Protein AF-A0AAD7L9X1-F1 (afdb_monomer_lite)

Secondary structure (DSSP, 8-state):
----TT-EETTEE----PPPP-PPTT-SS-TTSS-GGGGHHHHHHHHHHHHHHHHHHHHHHHHHHHHHHHHHHHHHHHHHHHHHHHHHHHH-HHHHHHHHHHHHT-

pLDDT: mean 76.18, std 13.09, range [51.19, 94.19]

Sequence (106 aa):
MDNMDGAELYGRVLTVNYALPERIKGGEQGWAAQPIWADADTWFERQQQEEEMKRIETENRAAMQAAEDLHRKKLTQDREGEKEEEIEIKDDPMARAEAEVLQQDN

Organism: Quillaja saponaria (NCBI:txid32244)

Structure (mmCIF, N/CA/C/O backbone):
data_AF-A0AAD7L9X1-F1
#
_entry.id   AF-A0AAD7L9X1-F1
#
loop_
_atom_site.group_PDB
_atom_site.id
_atom_site.type_symbol
_atom_site.label_atom_id
_atom_site.label_alt_id
_atom_site.label_comp_id
_atom_site.label_asym_id
_atom_site.label_entity_id
_atom_site.label_seq_id
_atom_site.pdbx_PDB_ins_code
_atom_site.Cartn_x
_atom_site.Cartn_y
_atom_site.Cartn_z
_atom_site.occupancy
_atom_site.B_iso_or_equiv
_a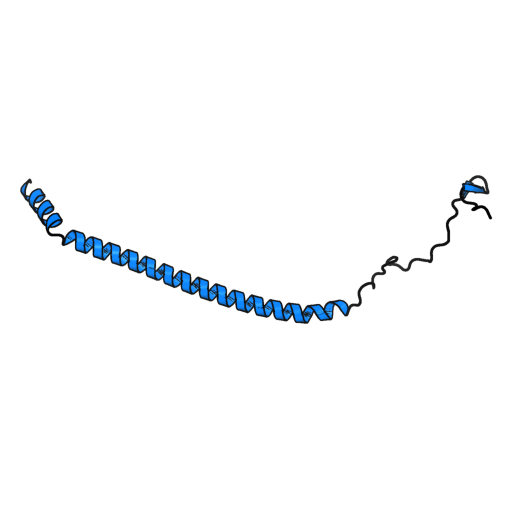tom_site.auth_seq_id
_atom_site.auth_comp_id
_atom_site.auth_asym_id
_atom_site.auth_atom_id
_atom_site.pdbx_PDB_model_num
ATOM 1 N N . MET A 1 1 ? 30.289 -8.472 -39.654 1.00 64.19 1 MET A N 1
ATOM 2 C CA . MET A 1 1 ? 30.198 -7.039 -39.988 1.00 64.19 1 MET A CA 1
ATOM 3 C C . MET A 1 1 ? 30.403 -6.293 -38.694 1.00 64.19 1 MET A C 1
ATOM 5 O O . MET A 1 1 ? 29.708 -6.622 -37.739 1.00 64.19 1 MET A O 1
ATOM 9 N N . ASP A 1 2 ? 31.358 -5.372 -38.655 1.00 77.38 2 ASP A N 1
ATOM 10 C CA . ASP A 1 2 ? 31.581 -4.548 -37.469 1.00 77.38 2 ASP A CA 1
ATOM 11 C C . ASP A 1 2 ? 30.453 -3.517 -37.345 1.00 77.38 2 ASP A C 1
ATOM 13 O O . ASP A 1 2 ? 29.981 -2.973 -38.347 1.00 77.38 2 ASP A O 1
ATOM 17 N N . ASN A 1 3 ? 29.975 -3.303 -36.119 1.00 80.00 3 ASN A N 1
ATOM 18 C CA . ASN A 1 3 ? 28.985 -2.275 -35.819 1.00 80.00 3 ASN A CA 1
ATOM 19 C C . ASN A 1 3 ? 29.631 -0.895 -36.043 1.00 80.00 3 ASN A C 1
ATOM 21 O O . ASN A 1 3 ? 30.743 -0.665 -35.580 1.00 80.00 3 ASN A O 1
ATOM 25 N N . MET A 1 4 ? 28.951 0.019 -36.741 1.00 88.81 4 MET A N 1
ATOM 26 C CA . MET A 1 4 ? 29.441 1.384 -37.009 1.00 88.81 4 MET A CA 1
ATOM 27 C C . MET A 1 4 ? 29.292 2.331 -35.804 1.00 88.81 4 MET A C 1
ATOM 29 O O . MET A 1 4 ? 29.459 3.543 -35.941 1.00 88.81 4 MET A O 1
ATOM 33 N N . ASP A 1 5 ? 28.956 1.798 -34.631 1.00 89.81 5 ASP A N 1
ATOM 34 C CA . ASP A 1 5 ? 28.883 2.568 -33.395 1.00 89.81 5 ASP A CA 1
ATOM 35 C C . ASP A 1 5 ? 30.268 3.119 -33.025 1.00 89.81 5 ASP A C 1
ATOM 37 O O . ASP A 1 5 ? 31.249 2.378 -32.950 1.00 89.81 5 ASP A O 1
ATOM 41 N N . GLY A 1 6 ? 30.361 4.438 -32.855 1.00 87.62 6 GLY A N 1
ATOM 42 C CA . GLY A 1 6 ? 31.627 5.139 -32.642 1.00 87.62 6 GLY A CA 1
ATOM 43 C C . GLY A 1 6 ? 32.396 5.510 -33.917 1.00 87.62 6 GLY A C 1
ATOM 44 O O . GLY A 1 6 ? 33.464 6.111 -33.815 1.00 87.62 6 GLY A O 1
ATOM 45 N N . ALA A 1 7 ? 31.883 5.204 -35.115 1.00 91.56 7 ALA A N 1
ATOM 46 C CA . ALA A 1 7 ? 32.512 5.623 -36.368 1.00 91.56 7 ALA A CA 1
ATOM 47 C C . ALA A 1 7 ? 32.287 7.120 -36.650 1.00 91.56 7 ALA A C 1
ATOM 49 O O . ALA A 1 7 ? 31.228 7.673 -36.352 1.00 91.56 7 ALA A O 1
ATOM 50 N N . GLU A 1 8 ? 33.263 7.784 -37.270 1.00 91.25 8 GLU A N 1
ATOM 51 C CA . GLU A 1 8 ? 33.120 9.175 -37.705 1.00 91.25 8 GLU A CA 1
ATOM 52 C C . GLU A 1 8 ? 32.452 9.267 -39.081 1.00 91.25 8 GLU A C 1
ATOM 54 O O . GLU A 1 8 ? 32.888 8.644 -40.051 1.00 91.25 8 GLU A O 1
ATOM 59 N N . LEU A 1 9 ? 31.418 10.102 -39.189 1.00 89.38 9 LEU A N 1
ATOM 60 C CA . LEU A 1 9 ? 30.765 10.440 -40.449 1.00 89.38 9 LEU A CA 1
ATOM 61 C C . LEU A 1 9 ? 30.432 11.937 -40.469 1.00 89.38 9 LEU A C 1
ATOM 63 O O . LEU A 1 9 ? 29.841 12.472 -39.533 1.00 89.38 9 LEU A O 1
ATOM 67 N N . TYR A 1 10 ? 30.836 12.636 -41.533 1.00 90.94 10 TYR A N 1
ATOM 68 C CA . TYR A 1 10 ? 30.684 14.096 -41.665 1.00 90.94 10 TYR A CA 1
ATOM 69 C C . TYR A 1 10 ? 31.228 14.901 -40.466 1.00 90.94 10 TYR A C 1
ATOM 71 O O . TYR A 1 10 ? 30.641 15.902 -40.054 1.00 90.94 10 TYR A O 1
ATOM 79 N N . GLY A 1 11 ? 32.354 14.462 -39.891 1.00 93.25 11 GLY A N 1
ATOM 80 C CA . GLY A 1 11 ? 32.995 15.136 -38.755 1.00 93.25 11 GLY A CA 1
ATOM 81 C C . GLY A 1 11 ? 32.236 15.003 -37.429 1.00 93.25 11 GLY A C 1
ATOM 82 O O . GLY A 1 11 ? 32.477 15.784 -36.511 1.00 93.25 11 GLY A O 1
ATOM 83 N N . ARG A 1 12 ? 31.299 14.050 -37.324 1.00 91.50 12 ARG A N 1
ATOM 84 C CA . ARG A 1 12 ? 30.592 13.705 -36.085 1.00 91.50 12 ARG A CA 1
ATOM 85 C C . ARG A 1 12 ? 30.680 12.205 -35.831 1.00 91.50 12 ARG A C 1
ATOM 87 O O . ARG A 1 12 ? 30.632 11.413 -36.767 1.00 91.50 12 ARG A O 1
ATOM 94 N N . VAL A 1 13 ? 30.785 11.828 -34.563 1.00 91.88 13 VAL A N 1
ATOM 95 C CA . VAL A 1 13 ? 30.787 10.425 -34.137 1.00 91.88 13 VAL A CA 1
ATOM 96 C C . VAL A 1 13 ? 29.352 9.902 -34.147 1.00 91.88 13 VAL A C 1
ATOM 98 O O . VAL A 1 13 ? 28.457 10.528 -33.576 1.00 91.88 13 VAL A O 1
ATOM 101 N N . LEU A 1 14 ? 29.129 8.778 -34.824 1.00 91.00 14 LEU A N 1
ATOM 102 C CA . LEU A 1 14 ? 27.836 8.112 -34.905 1.00 91.00 14 LEU A CA 1
ATOM 103 C C . LEU A 1 14 ? 27.568 7.289 -33.646 1.00 91.00 14 LEU A C 1
ATOM 105 O O . LEU A 1 14 ? 28.449 6.580 -33.164 1.00 91.00 14 LEU A O 1
ATOM 109 N N . THR A 1 15 ? 26.325 7.334 -33.169 1.00 89.75 15 THR A N 1
ATOM 110 C CA . THR A 1 15 ? 25.787 6.359 -32.217 1.00 89.75 15 THR A CA 1
ATOM 111 C C . THR A 1 15 ? 24.812 5.449 -32.951 1.00 89.75 15 THR A C 1
ATOM 113 O O . THR A 1 15 ? 23.826 5.910 -33.532 1.00 89.75 15 THR A O 1
ATOM 116 N N . VAL A 1 16 ? 25.103 4.152 -32.979 1.00 89.44 16 VAL A N 1
ATOM 117 C CA . VAL A 1 16 ? 24.357 3.175 -33.778 1.00 89.44 16 VAL A CA 1
ATOM 118 C C . VAL A 1 16 ? 23.835 2.072 -32.869 1.00 89.44 16 VAL A C 1
ATOM 120 O O . VAL A 1 16 ? 24.589 1.261 -32.339 1.00 89.44 16 VAL A O 1
ATOM 123 N N . ASN A 1 17 ? 22.512 2.030 -32.718 1.00 87.38 17 ASN A N 1
ATOM 124 C CA . ASN A 1 17 ? 21.797 1.022 -31.941 1.00 87.38 17 ASN A CA 1
ATOM 125 C C . ASN A 1 17 ? 20.823 0.249 -32.834 1.00 87.38 17 ASN A C 1
ATOM 127 O O . ASN A 1 17 ? 20.386 0.747 -33.874 1.00 87.38 17 ASN A O 1
ATOM 131 N N . TYR A 1 18 ? 20.434 -0.952 -32.403 1.00 86.00 18 TYR A N 1
ATOM 132 C CA . TYR A 1 18 ? 19.327 -1.670 -33.032 1.00 86.00 18 TYR A CA 1
ATOM 133 C C . TYR A 1 18 ? 18.037 -0.851 -32.932 1.00 86.00 18 TYR A C 1
ATOM 135 O O . TYR A 1 18 ? 17.729 -0.284 -31.882 1.00 86.00 18 TYR A O 1
ATOM 143 N N . ALA A 1 19 ? 17.281 -0.796 -34.030 1.00 82.88 19 ALA A N 1
ATOM 144 C CA . ALA A 1 19 ? 16.013 -0.085 -34.062 1.00 82.88 19 ALA A CA 1
ATOM 145 C C . ALA A 1 19 ? 15.028 -0.727 -33.074 1.00 82.88 19 ALA A C 1
ATOM 147 O O . ALA A 1 19 ? 14.695 -1.908 -33.188 1.00 82.88 19 ALA A O 1
ATOM 148 N N . LEU A 1 20 ? 14.568 0.064 -32.106 1.00 79.50 20 LEU A N 1
ATOM 149 C CA . LEU A 1 20 ? 13.481 -0.324 -31.216 1.00 79.50 20 LEU A CA 1
ATOM 150 C C . LEU A 1 20 ? 12.140 -0.031 -31.909 1.00 79.50 20 LEU A C 1
ATOM 152 O O . LEU A 1 20 ? 12.034 0.989 -32.596 1.00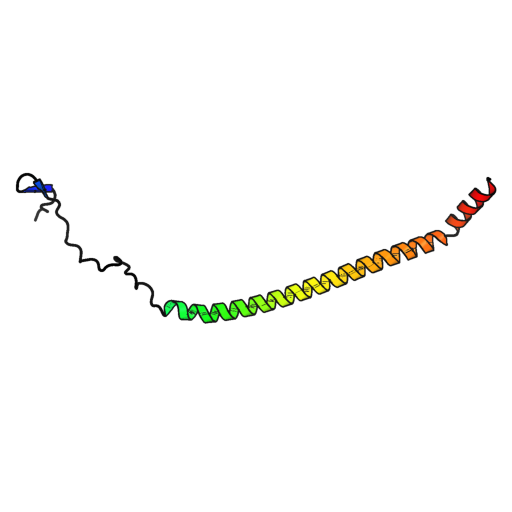 79.50 20 LEU A O 1
ATOM 156 N N . PRO A 1 21 ? 11.113 -0.881 -31.732 1.00 81.31 21 PRO A N 1
ATOM 157 C CA . PRO A 1 21 ? 9.775 -0.600 -32.240 1.00 81.31 21 PRO A CA 1
ATOM 158 C C . PRO A 1 21 ? 9.256 0.736 -31.701 1.00 81.31 21 PRO A C 1
ATOM 160 O O . PRO A 1 21 ? 9.532 1.101 -30.553 1.00 81.31 21 PRO A O 1
ATOM 163 N N . GLU A 1 22 ? 8.466 1.450 -32.503 1.00 76.56 22 GLU A N 1
ATOM 164 C CA . GLU A 1 22 ? 7.800 2.669 -32.048 1.00 76.56 22 GLU A CA 1
ATOM 165 C C . GLU A 1 22 ? 6.899 2.344 -30.847 1.00 76.56 22 GLU A C 1
ATOM 167 O O . GLU A 1 22 ? 5.937 1.580 -30.943 1.00 76.56 22 GLU A O 1
ATOM 172 N N . ARG A 1 23 ? 7.232 2.900 -29.676 1.00 69.50 23 ARG A N 1
ATOM 173 C CA . ARG A 1 23 ? 6.439 2.701 -28.459 1.00 69.50 23 ARG A CA 1
ATOM 174 C C . ARG A 1 23 ? 5.105 3.426 -28.613 1.00 69.50 23 ARG A C 1
ATOM 176 O O . ARG A 1 23 ? 5.075 4.649 -28.745 1.00 69.50 23 ARG A O 1
ATOM 183 N N . ILE A 1 24 ? 3.998 2.692 -28.504 1.00 68.44 24 ILE A N 1
ATOM 184 C CA . ILE A 1 24 ? 2.684 3.303 -28.279 1.00 68.44 24 ILE A CA 1
ATOM 185 C C . ILE A 1 24 ? 2.716 4.105 -26.969 1.00 68.44 24 ILE A C 1
ATOM 187 O O . ILE A 1 24 ? 3.403 3.737 -26.008 1.00 68.44 24 ILE A O 1
ATOM 191 N N . LYS A 1 25 ? 1.996 5.235 -26.930 1.00 60.72 25 LYS A N 1
ATOM 192 C CA . LYS A 1 25 ? 1.870 6.053 -25.713 1.00 60.72 25 LYS A CA 1
ATOM 193 C C . LYS A 1 25 ? 1.443 5.142 -24.553 1.00 60.72 25 LYS A C 1
ATOM 195 O O . LYS A 1 25 ? 0.396 4.509 -24.631 1.00 60.72 25 LYS A O 1
ATOM 200 N N . GLY A 1 26 ? 2.276 5.049 -23.515 1.00 60.56 26 GLY A N 1
ATOM 201 C CA . GLY A 1 26 ? 2.071 4.130 -22.388 1.00 60.56 26 GLY A CA 1
ATOM 202 C C . GLY A 1 26 ? 3.248 3.195 -22.102 1.00 60.56 26 GLY A C 1
ATOM 203 O O . GLY A 1 26 ? 3.343 2.690 -20.997 1.00 60.56 26 GLY A O 1
ATOM 204 N N . GLY A 1 27 ? 4.204 3.039 -23.021 1.00 68.00 27 GLY A N 1
ATOM 205 C CA . GLY A 1 27 ? 5.387 2.208 -22.778 1.00 68.00 27 GLY A CA 1
ATOM 206 C C . GLY A 1 27 ? 5.172 0.715 -23.031 1.00 68.00 27 GLY A C 1
ATOM 207 O O . GLY A 1 27 ? 4.206 0.341 -23.681 1.00 68.00 27 GLY A O 1
ATOM 208 N N . GLU A 1 28 ? 6.108 -0.123 -22.569 1.00 64.88 28 GLU A N 1
ATOM 209 C CA . GLU A 1 28 ? 6.044 -1.594 -22.725 1.00 64.88 28 GLU A CA 1
ATOM 210 C C . GLU A 1 28 ? 4.823 -2.185 -22.003 1.00 64.88 28 GLU A C 1
ATOM 212 O O . GLU A 1 28 ? 4.191 -3.130 -22.463 1.00 64.88 28 GLU A O 1
ATOM 217 N N . GLN A 1 29 ? 4.434 -1.524 -20.916 1.00 58.91 29 GLN A N 1
ATOM 218 C CA . GLN A 1 29 ? 3.226 -1.761 -20.153 1.00 58.91 29 GLN A CA 1
ATOM 219 C C . GLN A 1 29 ? 2.270 -0.593 -20.422 1.00 58.91 29 GLN A C 1
ATOM 221 O O . GLN A 1 29 ? 2.225 0.371 -19.666 1.00 58.91 29 GLN A O 1
ATOM 226 N N . GLY A 1 30 ? 1.570 -0.625 -21.561 1.00 61.38 30 GLY A N 1
ATOM 227 C CA . GLY A 1 30 ? 0.599 0.413 -21.924 1.00 61.38 30 GLY A CA 1
ATOM 228 C C . GLY A 1 30 ? -0.434 0.677 -20.817 1.00 61.38 30 GLY A C 1
ATOM 229 O O . GLY A 1 30 ? -0.617 -0.134 -19.911 1.00 61.38 30 GLY A O 1
ATOM 230 N N . TRP A 1 31 ? -1.189 1.777 -20.918 1.00 55.81 31 TRP A N 1
ATOM 231 C CA . TRP A 1 31 ? -2.266 2.142 -19.970 1.00 55.81 31 TRP A CA 1
ATOM 232 C C . TRP A 1 31 ? -3.403 1.100 -19.848 1.00 55.81 31 TRP A C 1
ATOM 234 O O . TRP A 1 31 ? -4.361 1.311 -19.115 1.00 55.81 31 TRP A O 1
ATOM 244 N N . ALA A 1 32 ? -3.304 -0.016 -20.572 1.00 56.19 32 ALA A N 1
ATOM 245 C CA . ALA A 1 32 ? -4.266 -1.106 -20.647 1.00 56.19 32 ALA A CA 1
ATOM 246 C C . ALA A 1 32 ? -3.696 -2.445 -20.134 1.00 56.19 32 ALA A C 1
ATOM 248 O O . ALA A 1 32 ? -4.169 -3.503 -20.537 1.00 56.19 32 ALA A O 1
ATOM 249 N N . ALA A 1 33 ? -2.658 -2.434 -19.289 1.00 63.84 33 ALA A N 1
ATOM 250 C CA . ALA A 1 33 ? -2.084 -3.680 -18.770 1.00 63.84 33 ALA A CA 1
ATOM 251 C C . ALA A 1 33 ? -3.054 -4.467 -17.868 1.00 63.84 33 ALA A C 1
ATOM 253 O O . ALA A 1 33 ? -2.909 -5.679 -17.736 1.00 63.84 33 ALA A O 1
ATOM 254 N N . GLN A 1 34 ? -4.037 -3.789 -17.269 1.00 62.09 34 GLN A N 1
ATOM 255 C CA . GLN A 1 34 ? -5.085 -4.421 -16.476 1.00 62.09 34 GLN A CA 1
ATOM 256 C C . GLN A 1 34 ? -6.419 -4.330 -17.227 1.00 62.09 34 GLN A C 1
ATOM 258 O O . GLN A 1 34 ? -6.844 -3.227 -17.591 1.00 62.09 34 GLN A O 1
ATOM 263 N N . PRO A 1 35 ? -7.093 -5.460 -17.481 1.00 66.88 35 PRO A N 1
ATOM 264 C CA . PRO A 1 35 ? -8.458 -5.428 -17.965 1.00 66.88 35 PRO A CA 1
ATOM 265 C C . PRO A 1 35 ? -9.377 -4.774 -16.924 1.00 66.88 35 PRO A C 1
ATOM 267 O O . PRO A 1 35 ? -9.284 -5.090 -15.745 1.00 66.88 35 PRO A O 1
ATOM 270 N N . ILE A 1 36 ? -10.322 -3.925 -17.346 1.00 60.97 36 ILE A N 1
ATOM 271 C CA . ILE A 1 36 ? -11.292 -3.254 -16.443 1.00 60.97 36 ILE A CA 1
ATOM 272 C C . ILE A 1 36 ? -12.108 -4.273 -15.616 1.00 60.97 36 ILE A C 1
ATOM 274 O O . ILE A 1 36 ? -12.606 -3.961 -14.541 1.00 60.97 36 ILE A O 1
ATOM 278 N N . TRP A 1 37 ? -12.220 -5.510 -16.105 1.00 63.91 37 TRP A N 1
ATOM 279 C CA . TRP A 1 37 ? -12.919 -6.614 -15.452 1.00 63.91 37 TRP A CA 1
ATOM 280 C C . TRP A 1 37 ? -12.087 -7.368 -14.403 1.00 63.91 37 TRP A C 1
ATOM 282 O O . TRP A 1 37 ? -12.661 -8.169 -13.677 1.00 63.91 37 TRP A O 1
ATOM 292 N N . ALA A 1 38 ? -10.782 -7.104 -14.271 1.00 62.59 38 ALA A N 1
ATOM 293 C CA . ALA A 1 38 ? -9.941 -7.732 -13.246 1.00 62.59 38 ALA A CA 1
ATOM 294 C C . ALA A 1 38 ? -10.358 -7.349 -11.811 1.00 62.59 38 ALA A C 1
ATOM 296 O O . ALA A 1 38 ? -10.128 -8.113 -10.880 1.00 62.59 38 ALA A O 1
ATOM 297 N N . ASP A 1 39 ? -11.023 -6.203 -11.638 1.00 60.44 39 ASP A N 1
ATOM 298 C CA . ASP A 1 39 ? -11.549 -5.759 -10.341 1.00 60.44 39 ASP A CA 1
ATOM 299 C C . ASP A 1 39 ? -12.937 -6.330 -10.010 1.00 60.44 39 ASP A C 1
ATOM 301 O O . ASP A 1 39 ? -13.392 -6.197 -8.871 1.00 60.44 39 ASP A O 1
ATOM 305 N N . ALA A 1 40 ? -13.625 -6.971 -10.964 1.00 62.09 40 ALA A N 1
ATOM 306 C CA . ALA A 1 40 ? -14.981 -7.480 -10.744 1.00 62.09 40 ALA A CA 1
ATOM 307 C C . ALA A 1 40 ? -15.017 -8.598 -9.687 1.00 62.09 40 ALA A C 1
ATOM 309 O O . ALA A 1 40 ? -15.958 -8.660 -8.892 1.00 62.09 40 ALA A O 1
ATOM 310 N N . ASP A 1 41 ? -13.960 -9.411 -9.616 1.00 64.75 41 ASP A N 1
ATOM 311 C CA . ASP A 1 41 ? -13.855 -10.523 -8.667 1.00 64.75 41 ASP A CA 1
ATOM 312 C C . ASP A 1 41 ? -13.648 -10.041 -7.216 1.00 64.75 41 ASP A C 1
ATOM 314 O O . ASP A 1 41 ? -14.058 -10.711 -6.271 1.00 64.75 41 ASP A O 1
ATOM 318 N N . THR A 1 42 ? -13.123 -8.826 -7.010 1.00 68.56 42 THR A N 1
ATOM 319 C CA . THR A 1 42 ? -12.893 -8.270 -5.659 1.00 68.56 42 THR A CA 1
ATOM 320 C C . THR A 1 42 ? -14.156 -7.715 -4.995 1.00 68.56 42 THR A C 1
ATOM 322 O O . THR A 1 42 ? -14.187 -7.501 -3.780 1.00 68.56 42 THR A O 1
ATOM 325 N N . TRP A 1 43 ? -15.217 -7.458 -5.769 1.00 77.56 43 TRP A N 1
ATOM 326 C CA . TRP A 1 43 ? -16.428 -6.823 -5.247 1.00 77.56 43 TRP A CA 1
ATOM 327 C C . TRP A 1 43 ? -17.213 -7.756 -4.320 1.00 77.56 43 TRP A C 1
ATOM 329 O O . TRP A 1 43 ? -17.641 -7.338 -3.243 1.00 77.56 43 TRP A O 1
ATOM 339 N N . PHE A 1 44 ? -17.366 -9.026 -4.707 1.00 78.88 44 PHE A N 1
ATOM 340 C CA . PHE A 1 44 ? -18.115 -10.006 -3.917 1.00 78.88 44 PHE A CA 1
ATOM 341 C C . PHE A 1 44 ? -17.422 -10.310 -2.583 1.00 78.88 44 PHE A C 1
ATOM 343 O O . PHE A 1 44 ? -18.067 -10.320 -1.535 1.00 78.88 44 PHE A O 1
ATOM 350 N N . GLU A 1 45 ? -16.097 -10.470 -2.607 1.00 80.31 45 GLU A N 1
ATOM 351 C CA . GLU A 1 45 ? -15.291 -10.677 -1.401 1.00 80.31 45 GLU A CA 1
ATOM 352 C C . GLU A 1 45 ? -15.382 -9.479 -0.452 1.00 80.31 45 GLU A C 1
ATOM 354 O O . GLU A 1 45 ? -15.574 -9.654 0.752 1.00 80.31 45 GLU A O 1
ATOM 359 N N . ARG A 1 46 ? -15.337 -8.251 -0.988 1.00 83.12 46 ARG A N 1
ATOM 360 C CA . ARG A 1 46 ? -15.479 -7.030 -0.186 1.00 83.12 46 ARG A CA 1
ATOM 361 C C . ARG A 1 46 ? -16.848 -6.935 0.487 1.00 83.12 46 ARG A C 1
ATOM 363 O O . ARG A 1 46 ? -16.920 -6.539 1.645 1.00 83.12 46 ARG A O 1
ATOM 370 N N . GLN A 1 47 ? -17.925 -7.307 -0.205 1.00 85.31 47 GLN A N 1
ATOM 371 C CA . GLN A 1 47 ? -19.267 -7.303 0.387 1.00 85.31 47 GLN A CA 1
ATOM 372 C C . GLN A 1 47 ? -19.404 -8.324 1.521 1.00 85.31 47 GLN A C 1
ATOM 374 O O . GLN A 1 47 ? -19.941 -7.987 2.574 1.00 85.31 47 GLN A O 1
ATOM 379 N N . GLN A 1 48 ? -18.866 -9.535 1.353 1.00 85.44 48 GLN A N 1
ATOM 380 C CA . GLN A 1 48 ? -18.851 -10.537 2.425 1.00 85.44 48 GLN A CA 1
ATOM 381 C C . GLN A 1 48 ? -18.040 -10.061 3.640 1.00 85.44 48 GLN A C 1
ATOM 383 O O . GLN A 1 48 ? -18.519 -10.144 4.769 1.00 85.44 48 GLN A O 1
ATOM 388 N N . GLN A 1 49 ? -16.858 -9.478 3.418 1.00 86.19 49 GLN A N 1
ATOM 389 C CA . GLN A 1 49 ? -16.030 -8.925 4.495 1.00 86.19 49 GLN A CA 1
ATOM 390 C C . GLN A 1 49 ? -16.729 -7.787 5.250 1.00 86.19 49 GLN A C 1
ATOM 392 O O . GLN A 1 49 ? -16.668 -7.732 6.477 1.00 86.19 49 GLN A O 1
ATOM 397 N N . GLU A 1 50 ? -17.420 -6.886 4.547 1.00 86.88 50 GLU A N 1
ATOM 398 C CA . GLU A 1 50 ? -18.189 -5.808 5.180 1.00 86.88 50 GLU A CA 1
ATOM 399 C C . GLU A 1 50 ? -19.344 -6.344 6.041 1.00 86.88 50 GLU A C 1
ATOM 401 O O . GLU A 1 50 ? -19.615 -5.803 7.116 1.00 86.88 50 GLU A O 1
ATOM 406 N N . GLU A 1 51 ? -20.026 -7.403 5.599 1.00 89.19 51 GLU A N 1
ATOM 407 C CA . GLU A 1 51 ? -21.077 -8.055 6.384 1.00 89.19 51 GLU A CA 1
ATOM 408 C C . GLU A 1 51 ? -20.525 -8.759 7.627 1.00 89.19 51 GLU A C 1
ATOM 410 O O . GLU A 1 51 ? -21.087 -8.603 8.715 1.00 89.19 51 GLU A O 1
ATOM 415 N N . GLU A 1 52 ? -19.420 -9.497 7.499 1.00 88.94 52 GLU A N 1
ATOM 416 C CA . GLU A 1 52 ? -18.766 -10.154 8.635 1.00 88.94 52 GLU A CA 1
ATOM 417 C C . GLU A 1 52 ? -18.257 -9.137 9.660 1.00 88.94 52 GLU A C 1
ATOM 419 O O . GLU A 1 52 ? -18.509 -9.288 10.857 1.00 88.94 52 GLU A O 1
ATOM 424 N N . MET A 1 53 ? -17.637 -8.047 9.203 1.00 90.06 53 MET A N 1
ATOM 425 C CA . MET A 1 53 ? -17.178 -6.965 10.076 1.00 90.06 53 MET A CA 1
ATOM 426 C C . MET A 1 53 ? -18.328 -6.324 10.856 1.00 90.06 53 MET A C 1
ATOM 428 O O . MET A 1 53 ? -18.203 -6.111 12.061 1.00 90.06 53 MET A O 1
ATOM 432 N N . LYS A 1 54 ? -19.476 -6.076 10.210 1.00 92.75 54 LYS A N 1
ATOM 433 C CA . LYS A 1 54 ? -20.670 -5.548 10.893 1.00 92.75 54 LYS A CA 1
ATOM 434 C C . LYS A 1 54 ? -21.202 -6.514 11.949 1.00 92.75 54 LYS A C 1
ATOM 436 O O . LYS A 1 54 ? -21.591 -6.072 13.028 1.00 92.75 54 LYS A O 1
ATOM 441 N N . ARG A 1 55 ? -21.215 -7.824 11.674 1.00 92.06 55 ARG A N 1
ATOM 442 C CA . ARG A 1 55 ? -21.634 -8.832 12.666 1.00 92.06 55 ARG A CA 1
ATOM 443 C C . ARG A 1 55 ? -20.720 -8.805 13.888 1.00 92.06 55 ARG A C 1
ATOM 445 O O . ARG A 1 55 ? -21.219 -8.676 15.005 1.00 92.06 55 ARG A O 1
ATOM 452 N N . ILE A 1 56 ? -19.408 -8.821 13.670 1.00 92.75 56 ILE A N 1
ATOM 453 C CA . ILE A 1 56 ? -18.407 -8.759 14.743 1.00 92.75 56 ILE A CA 1
ATOM 454 C C . ILE A 1 56 ? -18.541 -7.459 15.548 1.00 92.75 56 ILE A C 1
ATOM 456 O O . ILE A 1 56 ? -18.474 -7.479 16.775 1.00 92.75 56 ILE A O 1
ATOM 460 N N . GLU A 1 57 ? -18.776 -6.322 14.891 1.00 92.31 57 GLU A N 1
ATOM 461 C CA . GLU A 1 57 ? -18.981 -5.039 15.570 1.00 92.31 57 GLU A CA 1
ATOM 462 C C . GLU A 1 57 ? -20.225 -5.063 16.470 1.00 92.31 57 GLU A C 1
ATOM 464 O O . GLU A 1 57 ? -20.174 -4.607 17.614 1.00 92.31 57 GLU A O 1
ATOM 469 N N . THR A 1 58 ? -21.333 -5.636 15.990 1.00 94.19 58 THR A N 1
ATOM 470 C CA . THR A 1 58 ? -22.562 -5.755 16.788 1.00 94.19 58 THR A CA 1
ATOM 471 C C . THR A 1 58 ? -22.385 -6.682 17.989 1.00 94.19 58 THR A C 1
ATOM 473 O O . THR A 1 58 ? -22.850 -6.351 19.080 1.00 94.19 58 THR A O 1
ATOM 476 N N . GLU A 1 59 ? -21.668 -7.795 17.816 1.00 90.44 59 GLU A N 1
ATOM 477 C CA . GLU A 1 59 ? -21.354 -8.737 18.890 1.00 90.44 59 GLU A CA 1
ATOM 478 C C . GLU A 1 59 ? -20.449 -8.092 19.945 1.00 90.44 59 GLU A C 1
ATOM 480 O O . GLU A 1 59 ? -20.773 -8.110 21.133 1.00 90.44 59 GLU A O 1
ATOM 485 N N . ASN A 1 60 ? -19.375 -7.420 19.519 1.00 92.44 60 ASN A N 1
ATOM 486 C CA . ASN A 1 60 ? -18.476 -6.696 20.418 1.00 92.44 60 ASN A CA 1
ATOM 487 C C . ASN A 1 60 ? -19.196 -5.578 21.175 1.00 92.44 60 ASN A C 1
ATOM 489 O O . ASN A 1 60 ? -18.970 -5.392 22.371 1.00 92.44 60 ASN A O 1
ATOM 493 N N . ARG A 1 61 ? -20.087 -4.840 20.507 1.00 93.19 61 ARG A N 1
ATOM 494 C CA . ARG A 1 61 ? -20.868 -3.781 21.149 1.00 93.19 61 ARG A CA 1
ATOM 495 C C . ARG A 1 61 ? -21.833 -4.343 22.190 1.00 93.19 61 ARG A C 1
ATOM 497 O O . ARG A 1 61 ? -21.940 -3.774 23.273 1.00 93.19 61 ARG A O 1
ATOM 504 N N . ALA A 1 62 ? -22.505 -5.453 21.891 1.00 92.38 62 ALA A N 1
ATOM 505 C CA . ALA A 1 62 ? -23.382 -6.124 22.847 1.00 92.38 62 ALA A CA 1
ATOM 506 C C . ALA A 1 62 ? -22.593 -6.671 24.050 1.00 92.38 62 ALA A C 1
ATOM 508 O O . ALA A 1 62 ? -23.017 -6.500 25.193 1.00 92.38 62 ALA A O 1
ATOM 509 N N . ALA A 1 63 ? -21.419 -7.261 23.811 1.00 91.94 63 ALA A N 1
ATOM 510 C CA . ALA A 1 63 ? -20.530 -7.739 24.868 1.00 91.94 63 ALA A CA 1
ATOM 511 C C . ALA A 1 63 ? -20.021 -6.592 25.758 1.00 91.94 63 ALA A C 1
ATOM 513 O O . ALA A 1 63 ? -20.010 -6.721 26.983 1.00 91.94 63 ALA A O 1
ATOM 514 N N . MET A 1 64 ? -19.661 -5.452 25.162 1.00 90.38 64 MET A N 1
ATOM 515 C CA . MET A 1 64 ? -19.245 -4.252 25.890 1.00 90.38 64 MET A CA 1
ATOM 516 C C . MET A 1 64 ? -20.379 -3.708 26.764 1.00 90.38 64 MET A C 1
ATOM 518 O O . MET A 1 64 ? -20.163 -3.461 27.945 1.00 90.38 64 MET A O 1
ATOM 522 N N . GLN A 1 65 ? -21.598 -3.611 26.228 1.00 91.81 65 GLN A N 1
ATOM 523 C CA . GLN A 1 65 ? -22.770 -3.173 26.993 1.00 91.81 65 GLN A CA 1
ATOM 524 C C . GLN A 1 65 ? -23.090 -4.122 28.154 1.00 91.81 65 GLN A C 1
ATOM 526 O O . GLN A 1 65 ? -23.337 -3.672 29.270 1.00 91.81 65 GLN A O 1
ATOM 531 N N . ALA A 1 66 ? -23.020 -5.437 27.931 1.00 91.44 66 ALA A N 1
ATOM 532 C CA . ALA A 1 66 ? -23.217 -6.418 28.994 1.00 91.44 66 ALA A CA 1
ATOM 533 C C . ALA A 1 66 ? -22.145 -6.301 30.094 1.00 91.44 66 ALA A C 1
ATOM 535 O O . ALA A 1 66 ? -22.457 -6.416 31.281 1.00 91.44 66 ALA A O 1
ATOM 536 N N . ALA A 1 67 ? -20.889 -6.041 29.718 1.00 89.38 67 ALA A N 1
ATOM 537 C CA . ALA A 1 67 ? -19.808 -5.801 30.668 1.00 89.38 67 ALA A CA 1
ATOM 538 C C . ALA A 1 67 ? -20.005 -4.489 31.451 1.00 89.38 67 ALA A C 1
ATOM 540 O O . ALA A 1 67 ? -19.816 -4.479 32.668 1.00 89.38 67 ALA A O 1
ATOM 541 N N . GLU A 1 68 ? -20.435 -3.410 30.791 1.00 87.00 68 GLU A N 1
ATOM 542 C CA . GLU A 1 68 ? -20.759 -2.126 31.428 1.00 87.00 68 GLU A CA 1
ATOM 543 C C . GLU A 1 68 ? -21.927 -2.253 32.415 1.00 87.00 68 GLU A C 1
ATOM 545 O O . GLU A 1 68 ? -21.851 -1.738 33.531 1.00 87.00 68 GLU A O 1
ATOM 550 N N . ASP A 1 69 ? -22.976 -2.995 32.057 1.00 88.88 69 ASP A N 1
ATOM 551 C CA . ASP A 1 69 ? -24.120 -3.248 32.936 1.00 88.88 69 ASP A CA 1
ATOM 552 C C . ASP A 1 69 ? -23.730 -4.081 34.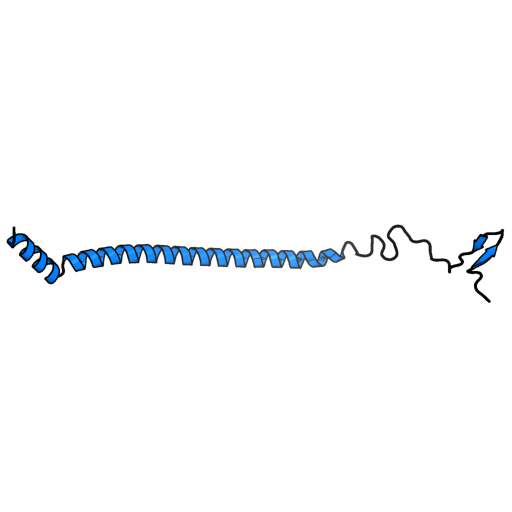161 1.00 88.88 69 ASP A C 1
ATOM 554 O O . ASP A 1 69 ? -24.183 -3.806 35.276 1.00 88.88 69 ASP A O 1
ATOM 558 N N . LEU A 1 70 ? -22.872 -5.091 33.987 1.00 89.25 70 LEU A N 1
ATOM 559 C CA . LEU A 1 70 ? -22.319 -5.856 35.105 1.00 89.25 70 LEU A CA 1
ATOM 560 C C . LEU A 1 70 ? -21.432 -4.985 35.998 1.00 89.25 70 LEU A C 1
ATOM 562 O O . LEU A 1 70 ? -21.535 -5.069 37.220 1.00 89.25 70 LEU A O 1
ATOM 566 N N . HIS A 1 71 ? -20.600 -4.127 35.408 1.00 87.50 71 HIS A N 1
ATOM 567 C CA . HIS A 1 71 ? -19.767 -3.184 36.149 1.00 87.50 71 HIS A CA 1
ATOM 568 C C . HIS A 1 71 ? -20.622 -2.192 36.950 1.00 87.50 71 HIS A C 1
ATOM 570 O O . HIS A 1 71 ? -20.374 -1.963 38.132 1.00 87.50 71 HIS A O 1
ATOM 576 N N . ARG A 1 72 ? -21.696 -1.671 36.348 1.00 87.56 72 ARG A N 1
ATOM 577 C CA . ARG A 1 72 ? -22.651 -0.787 37.022 1.00 87.56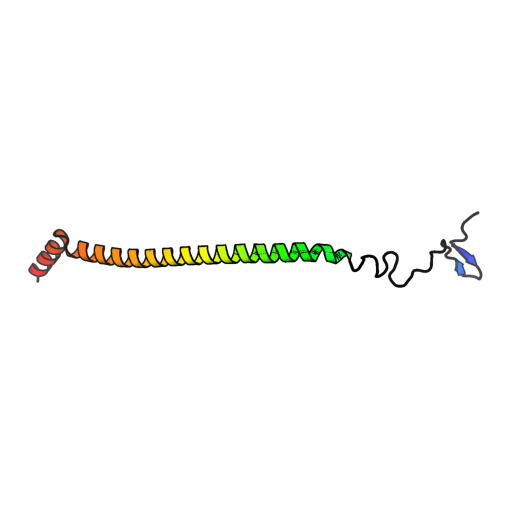 72 ARG A CA 1
ATOM 578 C C . ARG A 1 72 ? -23.356 -1.481 38.187 1.00 87.56 72 ARG A C 1
ATOM 580 O O . ARG A 1 72 ? -23.502 -0.869 39.240 1.00 87.56 72 ARG A O 1
ATOM 587 N N . LYS A 1 73 ? -23.771 -2.740 38.014 1.00 87.06 73 LYS A N 1
ATOM 588 C CA . LYS A 1 73 ? -24.397 -3.540 39.081 1.00 87.06 73 LYS A CA 1
ATOM 589 C C . LYS A 1 73 ? -23.437 -3.820 40.235 1.00 87.06 73 LYS A C 1
ATOM 591 O O . LYS A 1 73 ? -23.853 -3.722 41.385 1.00 87.06 73 LYS A O 1
ATOM 596 N N . LYS A 1 74 ? -22.167 -4.121 39.942 1.00 87.56 74 LYS A N 1
ATOM 597 C CA . LYS A 1 74 ? -21.132 -4.289 40.974 1.00 87.56 74 LYS A CA 1
ATOM 598 C C . LYS A 1 74 ? -20.938 -3.010 41.780 1.00 87.56 74 LYS A C 1
ATOM 600 O O . LYS A 1 74 ? -21.099 -3.049 42.985 1.00 87.56 74 LYS A O 1
ATOM 605 N N . LEU A 1 75 ? -20.772 -1.862 41.121 1.00 82.50 75 LEU A N 1
ATOM 606 C CA . LEU A 1 75 ? -20.651 -0.570 41.811 1.00 82.50 75 LEU A CA 1
ATOM 607 C C . LEU A 1 75 ? -21.850 -0.244 42.717 1.00 82.50 75 LEU A C 1
ATOM 609 O O . LEU A 1 75 ? -21.682 0.376 43.764 1.00 82.50 75 LEU A O 1
ATOM 613 N N . THR A 1 76 ? -23.070 -0.619 42.320 1.00 79.94 76 THR A N 1
ATOM 614 C CA . THR A 1 76 ? -24.246 -0.434 43.184 1.00 79.94 76 THR A CA 1
ATOM 615 C C . THR A 1 76 ? -24.269 -1.403 44.359 1.00 79.94 76 THR A C 1
ATOM 617 O O . THR A 1 76 ? -24.626 -0.971 45.448 1.00 79.94 76 THR A O 1
ATOM 620 N N . GLN A 1 77 ? -23.865 -2.661 44.152 1.00 78.94 77 GLN A N 1
ATOM 621 C CA . GLN A 1 77 ? -23.765 -3.659 45.220 1.00 78.94 77 GLN A CA 1
ATOM 622 C C . GLN A 1 77 ? -22.673 -3.295 46.222 1.00 78.94 77 GLN A C 1
ATOM 624 O O . GLN A 1 77 ? -22.941 -3.320 47.413 1.00 78.94 77 GLN A O 1
ATOM 629 N N . ASP A 1 78 ? -21.498 -2.871 45.757 1.00 72.50 78 ASP A N 1
ATOM 630 C CA . ASP A 1 78 ? -20.402 -2.428 46.621 1.00 72.50 78 ASP A CA 1
ATOM 631 C C . ASP A 1 78 ? -20.852 -1.233 47.481 1.00 72.50 78 ASP A C 1
ATOM 633 O O . ASP A 1 78 ? -20.637 -1.211 48.687 1.00 72.50 78 ASP A O 1
ATOM 637 N N . ARG A 1 79 ? -21.595 -0.279 46.897 1.00 69.06 79 ARG A N 1
ATOM 638 C CA . ARG A 1 79 ? -22.137 0.878 47.633 1.00 69.06 79 ARG A CA 1
ATOM 639 C C . ARG A 1 79 ? -23.246 0.525 48.633 1.00 69.06 79 ARG A C 1
ATOM 641 O O . ARG A 1 79 ? -23.500 1.293 49.560 1.00 69.06 79 ARG A O 1
ATOM 648 N N . GLU A 1 80 ? -23.991 -0.549 48.397 1.00 65.88 80 GLU A N 1
ATOM 649 C CA . GLU A 1 80 ? -25.010 -1.043 49.332 1.00 65.88 80 GLU A CA 1
ATOM 650 C C . GLU A 1 80 ? -24.365 -1.874 50.444 1.00 65.88 80 GLU A C 1
ATOM 652 O O . GLU A 1 80 ? -24.672 -1.632 51.607 1.00 65.88 80 GLU A O 1
ATOM 657 N N . GLY A 1 81 ? -23.388 -2.722 50.112 1.00 59.59 81 GLY A N 1
ATOM 658 C CA . GLY A 1 81 ? -22.570 -3.467 51.070 1.00 59.59 81 GLY A CA 1
ATOM 659 C C . GLY A 1 81 ? -21.802 -2.553 52.023 1.00 59.59 81 GLY A C 1
ATOM 660 O O . GLY A 1 81 ? -21.868 -2.759 53.224 1.00 59.59 81 GLY A O 1
ATOM 661 N N . GLU A 1 82 ? -21.194 -1.465 51.534 1.00 56.75 82 GLU A N 1
ATOM 662 C CA . GLU A 1 82 ? -20.548 -0.461 52.399 1.00 56.75 82 GLU A CA 1
ATOM 663 C C . GLU A 1 82 ? -21.523 0.160 53.413 1.00 56.75 82 GLU A C 1
ATOM 665 O O . GLU A 1 82 ? -21.146 0.454 54.545 1.00 56.75 82 GLU A O 1
ATOM 670 N N . LYS A 1 83 ? -22.791 0.360 53.033 1.00 58.91 83 LYS A N 1
ATOM 671 C CA . LYS A 1 83 ? -23.811 0.898 53.945 1.00 58.91 83 LYS A CA 1
ATOM 672 C C . LYS A 1 83 ? -24.308 -0.145 54.933 1.00 58.91 83 LYS A C 1
ATOM 674 O O . LYS A 1 83 ? -24.588 0.215 56.069 1.00 58.91 83 LYS A O 1
ATOM 679 N N . GLU A 1 84 ? -24.462 -1.392 54.503 1.00 52.66 84 GLU A N 1
ATOM 680 C CA . GLU A 1 84 ? -24.848 -2.503 55.375 1.00 52.66 84 GLU A CA 1
ATOM 681 C C . GLU A 1 84 ? -23.742 -2.798 56.396 1.00 52.66 84 GLU A C 1
ATOM 683 O O . GLU A 1 84 ? -24.040 -2.870 57.584 1.00 52.66 84 GLU A O 1
ATOM 688 N N . GLU A 1 85 ? -22.473 -2.808 55.977 1.00 56.31 85 GLU A N 1
ATOM 689 C CA . GLU A 1 85 ? -21.308 -2.910 56.866 1.00 56.31 85 GLU A CA 1
ATOM 690 C C . GLU A 1 85 ? -21.228 -1.713 57.830 1.00 56.31 85 GLU A C 1
ATOM 692 O O . GLU A 1 85 ? -20.999 -1.893 59.023 1.00 56.31 85 GLU A O 1
ATOM 697 N N . GLU A 1 86 ? -21.493 -0.481 57.375 1.00 55.62 86 GLU A N 1
ATOM 698 C CA . GLU A 1 86 ? -21.533 0.695 58.260 1.00 55.62 86 GLU A CA 1
ATOM 699 C C . GLU A 1 86 ? -22.691 0.638 59.282 1.00 55.62 86 GLU A C 1
ATOM 701 O O . GLU A 1 86 ? -22.590 1.210 60.372 1.00 55.62 86 GLU A O 1
ATOM 706 N N . ILE A 1 87 ? -23.800 -0.032 58.952 1.00 59.03 87 ILE A N 1
ATOM 707 C CA . ILE A 1 87 ? -24.931 -0.252 59.868 1.00 59.03 87 ILE A CA 1
ATOM 708 C C . ILE A 1 87 ? -24.611 -1.385 60.854 1.00 59.03 87 ILE A C 1
ATOM 710 O O . ILE A 1 87 ? -24.850 -1.213 62.048 1.00 59.03 87 ILE A O 1
ATOM 714 N N . GLU A 1 88 ? -24.008 -2.487 60.401 1.00 57.56 88 GLU A N 1
ATOM 715 C CA . GLU A 1 88 ? -23.570 -3.590 61.269 1.00 5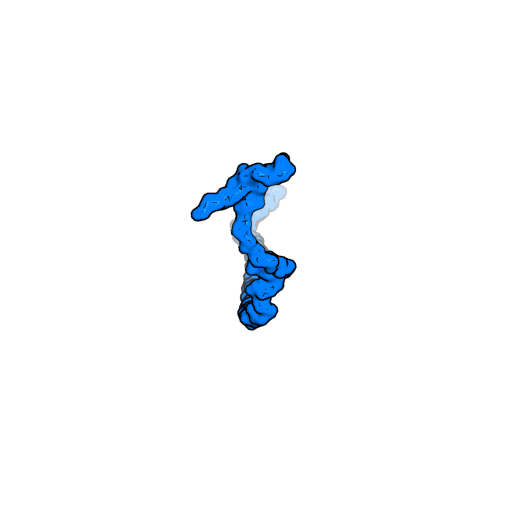7.56 88 GLU A CA 1
ATOM 716 C C . GLU A 1 88 ? -22.504 -3.133 62.277 1.00 57.56 88 GLU A C 1
ATOM 718 O O . GLU A 1 88 ? -22.642 -3.403 63.468 1.00 57.56 88 GLU A O 1
ATOM 723 N N . ILE A 1 89 ? -21.526 -2.321 61.859 1.00 58.50 89 ILE A N 1
ATOM 724 C CA . ILE A 1 89 ? -20.500 -1.754 62.756 1.00 58.50 89 ILE A CA 1
ATOM 725 C C . ILE A 1 89 ? -21.116 -0.820 63.822 1.00 58.50 89 ILE A C 1
ATOM 727 O O . ILE A 1 89 ? -20.599 -0.703 64.933 1.00 58.50 89 ILE A O 1
ATOM 731 N N . LYS A 1 90 ? -22.238 -0.145 63.527 1.00 59.09 90 LYS A N 1
ATOM 732 C CA . LYS A 1 90 ? -22.969 0.691 64.508 1.00 59.09 90 LYS A CA 1
ATOM 733 C C . LYS A 1 90 ? -23.822 -0.132 65.478 1.00 59.09 90 LYS A C 1
ATOM 735 O O . LYS A 1 90 ? -24.105 0.323 66.593 1.00 59.09 90 LYS A O 1
ATOM 740 N N . ASP A 1 91 ? -24.229 -1.327 65.069 1.00 61.09 91 ASP A N 1
ATOM 741 C CA . ASP A 1 91 ? -24.990 -2.266 65.890 1.00 61.09 91 ASP A CA 1
ATOM 742 C C . ASP A 1 91 ? -24.102 -3.258 66.657 1.00 61.09 91 ASP A C 1
ATOM 744 O O . ASP A 1 91 ? -24.601 -3.969 67.535 1.00 61.09 91 ASP A O 1
ATOM 748 N N . ASP A 1 92 ? -22.786 -3.227 66.425 1.00 72.00 92 ASP A N 1
ATOM 749 C CA . ASP A 1 92 ? -21.814 -4.009 67.176 1.00 72.00 92 ASP A CA 1
ATOM 750 C C . ASP A 1 92 ? -21.831 -3.654 68.679 1.00 72.00 92 ASP A C 1
ATOM 752 O O . ASP A 1 92 ? -21.659 -2.492 69.077 1.00 72.00 92 ASP A O 1
ATOM 756 N N . PRO A 1 93 ? -21.978 -4.653 69.572 1.00 70.38 93 PRO A N 1
ATOM 757 C CA . PRO A 1 93 ? -22.108 -4.429 71.014 1.00 70.38 93 PRO A CA 1
ATOM 758 C C . PRO A 1 93 ? -20.853 -3.803 71.643 1.00 70.38 93 PRO A C 1
ATOM 760 O O . PRO A 1 93 ? -20.946 -3.143 72.676 1.00 70.38 93 PRO A O 1
ATOM 763 N N . MET A 1 94 ? -19.689 -3.980 71.012 1.00 69.56 94 MET A N 1
ATOM 764 C CA . MET A 1 94 ? -18.411 -3.406 71.441 1.00 69.56 94 MET A CA 1
ATOM 765 C C . MET A 1 94 ? -18.318 -1.905 71.122 1.00 69.56 94 MET A C 1
ATOM 767 O O . MET A 1 94 ? -17.930 -1.128 71.990 1.00 69.56 94 MET A O 1
ATOM 771 N N . ALA A 1 95 ? -18.778 -1.477 69.940 1.00 71.75 95 ALA A N 1
ATOM 772 C CA . ALA A 1 95 ? -18.801 -0.065 69.546 1.00 71.75 95 ALA A CA 1
ATOM 773 C C . ALA A 1 95 ? -19.783 0.760 70.401 1.00 71.75 95 ALA A C 1
ATOM 775 O O . ALA A 1 95 ? -19.500 1.901 70.773 1.00 71.75 95 ALA A O 1
ATOM 776 N N . ARG A 1 96 ? -20.924 0.167 70.781 1.00 69.88 96 ARG A N 1
ATOM 777 C CA . ARG A 1 96 ? -21.885 0.794 71.706 1.00 69.88 96 ARG A CA 1
ATOM 778 C C . ARG A 1 96 ? -21.323 0.952 73.120 1.00 69.88 96 ARG A C 1
ATOM 780 O O . ARG A 1 96 ? -21.528 1.995 73.735 1.00 69.88 96 ARG A O 1
ATOM 787 N N . ALA A 1 97 ? -20.595 -0.051 73.613 1.00 67.25 97 ALA A N 1
ATOM 788 C CA . ALA A 1 97 ? -19.978 -0.005 74.935 1.00 67.25 97 ALA A CA 1
ATOM 789 C C . ALA A 1 97 ? -18.896 1.086 75.032 1.00 67.25 97 ALA A C 1
ATOM 791 O O . ALA A 1 97 ? -18.849 1.815 76.019 1.00 67.25 97 ALA A O 1
ATOM 792 N N . GLU A 1 98 ? -18.067 1.253 73.998 1.00 67.62 98 GLU A N 1
ATOM 793 C CA . GLU A 1 98 ? -17.048 2.311 73.960 1.00 67.62 98 GLU A CA 1
ATOM 794 C C . GLU A 1 98 ? -17.666 3.719 73.933 1.00 67.62 98 GLU A C 1
ATOM 796 O O . GLU A 1 98 ? -17.184 4.618 74.625 1.00 67.62 98 GLU A O 1
ATOM 801 N N . ALA A 1 99 ? -18.767 3.910 73.198 1.00 74.19 99 ALA A N 1
ATOM 802 C CA . ALA A 1 99 ? -19.483 5.186 73.151 1.00 74.19 99 ALA A CA 1
ATOM 803 C C . ALA A 1 99 ? -20.152 5.555 74.490 1.00 74.19 99 ALA A C 1
ATOM 805 O O . ALA A 1 99 ? -20.197 6.732 74.849 1.00 74.19 99 ALA A O 1
ATOM 806 N N . GLU A 1 100 ? -20.663 4.570 75.235 1.00 67.56 100 GLU A N 1
ATOM 807 C CA . GLU A 1 100 ? -21.286 4.782 76.548 1.00 67.56 100 GLU A CA 1
ATOM 808 C C . GLU A 1 100 ? -20.249 5.131 77.626 1.00 67.56 100 GLU A C 1
ATOM 810 O O . GLU A 1 100 ? -20.476 6.042 78.422 1.00 67.56 100 GLU A O 1
ATOM 815 N N . VAL A 1 101 ? -19.077 4.487 77.600 1.00 69.25 101 VAL A N 1
ATOM 816 C CA . VAL A 1 101 ? -17.954 4.821 78.495 1.00 69.25 101 VAL A CA 1
ATOM 817 C C . VAL A 1 101 ? -17.488 6.263 78.271 1.00 69.25 101 VAL A C 1
ATOM 819 O O . VAL A 1 101 ? -17.328 7.018 79.225 1.00 69.25 101 VAL A O 1
ATOM 822 N N . LEU A 1 102 ? -17.372 6.695 77.014 1.00 66.75 102 LEU A N 1
ATOM 823 C CA . LEU A 1 102 ? -16.975 8.064 76.667 1.00 66.75 102 LEU A CA 1
ATOM 824 C C . LEU A 1 102 ? -18.011 9.132 77.064 1.00 66.75 102 LEU A C 1
ATOM 826 O O . LEU A 1 102 ? -17.644 10.283 77.287 1.00 66.75 102 LEU A O 1
ATOM 830 N N . GLN A 1 103 ? -19.299 8.776 77.149 1.00 69.19 103 GLN A N 1
ATOM 831 C CA . GLN A 1 103 ? -20.349 9.678 77.644 1.00 69.19 103 GLN A CA 1
ATOM 832 C C . GLN A 1 103 ? -20.371 9.796 79.171 1.00 69.19 103 GLN A C 1
ATOM 834 O O . GLN A 1 103 ? -20.836 10.815 79.676 1.00 69.19 103 GLN A O 1
ATOM 839 N N . GLN A 1 104 ? -19.886 8.787 79.900 1.00 61.34 104 GLN A N 1
ATOM 840 C CA . GLN A 1 104 ? -19.793 8.825 81.363 1.00 61.34 104 GLN A CA 1
ATOM 841 C C . GLN A 1 104 ? -18.603 9.656 81.873 1.00 61.34 104 GLN A C 1
ATOM 843 O O . GLN A 1 104 ? -18.632 10.099 83.019 1.00 61.34 104 GLN A O 1
ATOM 848 N N . ASP A 1 105 ? -17.599 9.904 81.026 1.00 57.12 105 ASP A N 1
ATOM 849 C CA . ASP A 1 105 ? -16.381 10.661 81.357 1.00 57.12 105 ASP A CA 1
ATOM 850 C C . ASP A 1 105 ? -16.483 12.192 81.114 1.00 57.12 105 ASP A C 1
ATOM 852 O O . ASP A 1 105 ? -15.469 12.890 81.192 1.00 57.12 105 ASP A O 1
ATOM 856 N N . ASN A 1 106 ? -17.685 12.736 80.849 1.00 51.19 106 ASN A N 1
ATOM 857 C CA 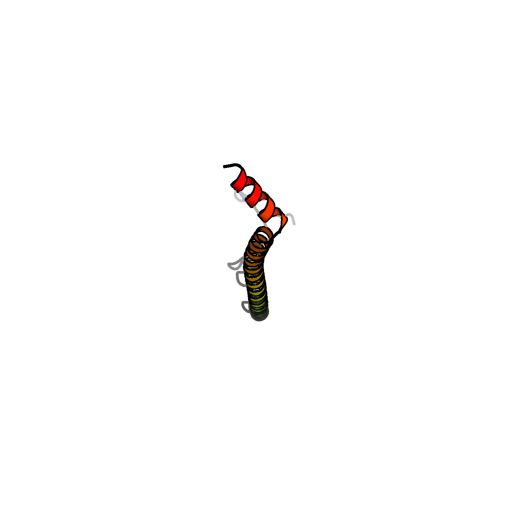. ASN A 1 106 ? -17.960 14.183 80.708 1.00 51.19 106 ASN A CA 1
ATOM 858 C C . ASN A 1 106 ? -18.785 14.761 81.867 1.00 51.19 106 ASN A C 1
ATOM 860 O O . ASN A 1 106 ? -19.836 14.172 82.205 1.00 51.19 106 ASN A O 1
#

Radius of gyration: 44.3 Å; chains: 1; bounding box: 58×26×123 Å

Foldseek 3Di:
DDFQQQPDDPNDGDHDDDDDPDADPQGPCRPCVDPPCVCVVVPVVVVVVVVVVVVVVVVVVVVVVVVVVVVVVVVVVVVVVVVVVVVVCVVPPVNVVVVVVVVVVD